Protein AF-A0ABD4LMN1-F1 (afdb_monomer_lite)

Organism: Bacillus cereus (NCBI:txid1396)

Sequence (74 aa):
MDNELKKMAKDLVWIQDKLKEDTLYEWDRDELVKQADKIRMDVVLKGYSVDLFVQYMEEYPTLSVDEYMKWIKN

Radius of gyration: 13.07 Å; chains: 1; bounding box: 30×28×31 Å

Structure (mmCIF, N/CA/C/O backbone):
data_AF-A0ABD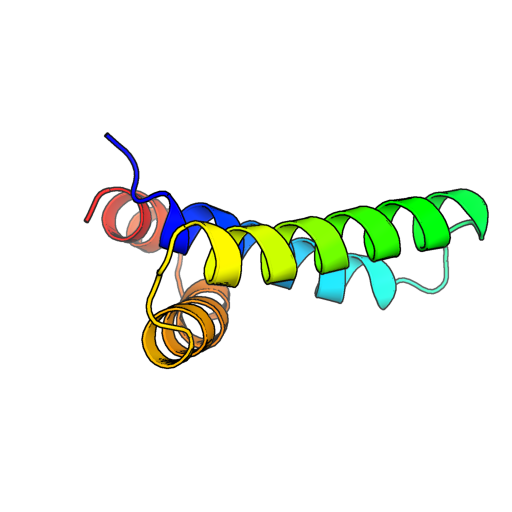4LMN1-F1
#
_entry.id   AF-A0ABD4LMN1-F1
#
loop_
_atom_site.group_PDB
_atom_site.id
_atom_site.type_symbol
_atom_site.label_atom_id
_atom_site.label_alt_id
_atom_site.label_comp_id
_atom_site.label_asym_id
_atom_site.label_entity_id
_atom_site.label_seq_id
_atom_site.pdbx_PDB_ins_code
_atom_site.Cartn_x
_atom_site.Cartn_y
_atom_site.Cartn_z
_atom_site.occupancy
_atom_site.B_iso_or_equiv
_atom_site.auth_seq_id
_atom_site.auth_comp_id
_atom_site.auth_asym_id
_atom_site.auth_atom_id
_atom_site.pdbx_PDB_model_num
ATOM 1 N N . MET A 1 1 ? -3.286 11.603 13.811 1.00 75.25 1 MET A N 1
ATOM 2 C CA . MET A 1 1 ? -2.596 10.302 13.756 1.00 75.25 1 MET A CA 1
ATOM 3 C C . MET A 1 1 ? -3.089 9.647 12.488 1.00 75.25 1 MET A C 1
ATOM 5 O O . MET A 1 1 ? -4.290 9.683 12.267 1.00 75.25 1 MET A O 1
ATOM 9 N N . ASP A 1 2 ? -2.196 9.190 11.622 1.00 85.81 2 ASP A N 1
ATOM 10 C CA . ASP A 1 2 ? -2.618 8.643 10.331 1.00 85.81 2 ASP A CA 1
ATOM 11 C C . ASP A 1 2 ? -3.124 7.207 10.493 1.00 85.81 2 ASP A C 1
ATOM 13 O O . ASP A 1 2 ? -2.612 6.459 11.329 1.00 85.81 2 ASP A O 1
ATOM 17 N N . ASN A 1 3 ? -4.081 6.818 9.660 1.00 94.31 3 ASN A N 1
ATOM 18 C CA . ASN A 1 3 ? -4.667 5.490 9.641 1.00 94.31 3 ASN A CA 1
ATOM 19 C C . ASN A 1 3 ? -3.669 4.467 9.076 1.00 94.31 3 ASN A C 1
ATOM 21 O O . ASN A 1 3 ? -3.287 4.506 7.904 1.00 94.31 3 ASN A O 1
ATOM 25 N N . GLU A 1 4 ? -3.229 3.547 9.930 1.00 95.81 4 GLU A N 1
ATOM 26 C CA . GLU A 1 4 ? -2.197 2.562 9.605 1.00 95.81 4 GLU A CA 1
ATOM 27 C C . GLU A 1 4 ? -2.625 1.592 8.495 1.00 95.81 4 GLU A C 1
ATOM 29 O O . GLU A 1 4 ? -1.822 1.275 7.617 1.00 95.81 4 GLU A O 1
ATOM 34 N N . LEU A 1 5 ? -3.898 1.184 8.464 1.00 96.69 5 LEU A N 1
ATOM 35 C CA . LEU A 1 5 ? -4.409 0.285 7.427 1.00 96.69 5 LEU A CA 1
ATOM 36 C C . LEU A 1 5 ? -4.380 0.948 6.045 1.00 96.69 5 LEU A C 1
ATOM 38 O O . LEU A 1 5 ? -3.971 0.334 5.061 1.00 96.69 5 LEU A O 1
ATOM 42 N N . LYS A 1 6 ? -4.747 2.231 5.991 1.00 97.50 6 LYS A N 1
ATOM 43 C CA . LYS A 1 6 ? -4.684 3.047 4.773 1.00 97.50 6 LYS A CA 1
ATOM 44 C C . LYS A 1 6 ? -3.253 3.259 4.284 1.00 97.50 6 LYS A C 1
ATOM 46 O O . LYS A 1 6 ? -3.010 3.206 3.081 1.00 97.50 6 LYS A O 1
ATOM 51 N N . LYS A 1 7 ? -2.294 3.444 5.201 1.00 96.94 7 LYS A N 1
ATOM 52 C CA . LYS A 1 7 ? -0.861 3.514 4.858 1.00 96.94 7 LYS A CA 1
ATOM 53 C C . LYS A 1 7 ? -0.387 2.235 4.187 1.00 96.94 7 LYS A C 1
ATOM 55 O O . LYS A 1 7 ? 0.176 2.295 3.100 1.00 96.94 7 LYS A O 1
ATOM 60 N N . MET A 1 8 ? -0.685 1.093 4.800 1.00 97.56 8 MET A N 1
ATOM 61 C CA . MET A 1 8 ? -0.330 -0.212 4.249 1.00 97.56 8 MET A CA 1
ATOM 62 C C . MET A 1 8 ? -0.966 -0.447 2.873 1.00 97.56 8 MET A C 1
ATOM 64 O O . MET A 1 8 ? -0.302 -0.973 1.984 1.00 97.56 8 MET A O 1
ATOM 68 N N . ALA A 1 9 ? -2.221 -0.030 2.671 1.00 97.44 9 ALA A N 1
ATOM 69 C CA . ALA A 1 9 ? -2.906 -0.179 1.387 1.00 97.44 9 ALA A CA 1
ATOM 70 C C . ALA A 1 9 ? -2.217 0.654 0.298 1.00 97.44 9 ALA A C 1
ATOM 72 O O . ALA A 1 9 ? -1.870 0.136 -0.763 1.00 97.44 9 ALA A O 1
ATOM 73 N N . LYS A 1 10 ? -1.935 1.927 0.600 1.00 97.31 10 LYS A N 1
ATOM 74 C CA . LYS A 1 10 ? -1.205 2.840 -0.285 1.00 97.31 10 LYS A CA 1
ATOM 75 C C . LYS A 1 10 ? 0.200 2.324 -0.619 1.00 97.31 10 LYS A C 1
ATOM 77 O O . LYS A 1 10 ? 0.616 2.394 -1.775 1.00 97.31 10 LYS A O 1
ATOM 82 N N . ASP A 1 11 ? 0.929 1.795 0.362 1.00 97.56 11 ASP A N 1
ATOM 83 C CA . ASP A 1 11 ? 2.275 1.256 0.145 1.00 97.56 11 ASP A CA 1
ATOM 84 C C . ASP A 1 11 ? 2.239 -0.019 -0.708 1.00 97.56 11 ASP A C 1
ATOM 86 O O . ASP A 1 11 ? 3.056 -0.164 -1.616 1.00 97.56 11 ASP A O 1
ATOM 90 N N . LEU A 1 12 ? 1.255 -0.901 -0.503 1.00 97.88 12 LEU A N 1
ATOM 91 C CA . LEU A 1 12 ? 1.105 -2.102 -1.324 1.00 97.88 12 LEU A CA 1
ATOM 92 C C . LEU A 1 12 ? 0.765 -1.767 -2.782 1.00 97.88 12 LEU A C 1
ATOM 94 O O . LEU A 1 12 ? 1.342 -2.369 -3.685 1.00 97.88 12 LEU A O 1
ATOM 98 N N . VAL A 1 13 ? -0.124 -0.799 -3.024 1.00 97.38 13 VAL A N 1
ATOM 99 C CA . VAL A 1 13 ? -0.434 -0.333 -4.387 1.00 97.38 13 VAL A CA 1
ATOM 100 C C . VAL A 1 13 ? 0.809 0.255 -5.052 1.00 97.38 13 VAL A C 1
ATOM 102 O O . VAL A 1 13 ? 1.129 -0.102 -6.183 1.00 97.38 13 VAL A O 1
ATOM 105 N N . TRP A 1 14 ? 1.564 1.091 -4.335 1.00 96.31 14 TRP A N 1
ATOM 106 C CA . TRP A 1 14 ? 2.806 1.656 -4.861 1.00 96.31 14 TRP A CA 1
ATOM 107 C C . TRP A 1 14 ? 3.826 0.570 -5.235 1.00 96.31 14 TRP A C 1
ATOM 109 O O . TRP A 1 14 ? 4.419 0.633 -6.311 1.00 96.31 14 TRP A O 1
ATOM 119 N N . ILE A 1 15 ? 3.996 -0.457 -4.391 1.00 96.88 15 ILE A N 1
ATOM 120 C CA . ILE A 1 15 ? 4.871 -1.600 -4.691 1.00 96.88 15 ILE A CA 1
ATOM 121 C C . ILE A 1 15 ? 4.385 -2.346 -5.940 1.00 96.88 15 ILE A C 1
ATOM 123 O O . ILE A 1 15 ? 5.192 -2.695 -6.800 1.00 96.88 15 ILE A O 1
ATOM 127 N N . GLN A 1 16 ? 3.076 -2.582 -6.065 1.00 95.38 16 GLN A N 1
ATOM 128 C CA . GLN A 1 16 ? 2.500 -3.250 -7.234 1.00 95.38 16 GLN A CA 1
ATOM 129 C C . GLN A 1 16 ? 2.735 -2.466 -8.523 1.00 95.38 16 GLN A C 1
ATOM 131 O O . GLN A 1 16 ? 3.017 -3.076 -9.552 1.00 95.38 16 GLN A O 1
ATOM 136 N N . ASP A 1 17 ? 2.644 -1.139 -8.479 1.00 94.94 17 ASP A N 1
ATOM 137 C CA 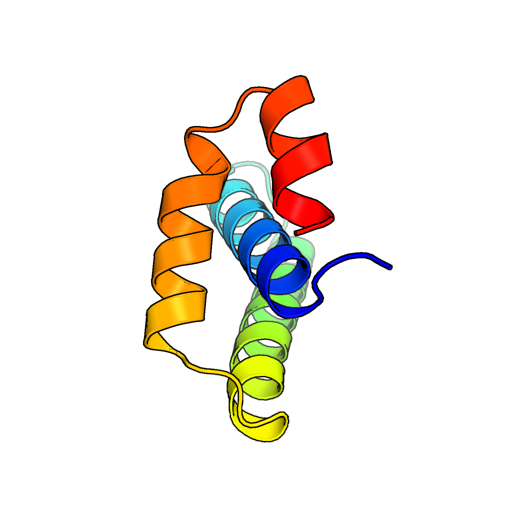. ASP A 1 17 ? 2.943 -0.296 -9.633 1.00 94.94 17 ASP A CA 1
ATOM 138 C C . ASP A 1 17 ? 4.430 -0.304 -9.968 1.00 94.94 17 ASP A C 1
ATOM 140 O O . ASP A 1 17 ? 4.784 -0.439 -11.138 1.00 94.94 17 ASP A O 1
ATOM 144 N N . LYS A 1 18 ? 5.302 -0.276 -8.954 1.00 94.81 18 LYS A N 1
ATOM 145 C CA . LYS A 1 18 ? 6.741 -0.429 -9.162 1.00 94.81 18 LYS A CA 1
ATOM 146 C C . LYS A 1 18 ? 7.080 -1.740 -9.836 1.00 94.81 18 LYS A C 1
ATOM 148 O O . LYS A 1 18 ? 7.751 -1.721 -10.853 1.00 94.81 18 LYS A O 1
ATOM 153 N N . LEU A 1 19 ? 6.556 -2.861 -9.357 1.00 94.31 19 LEU A N 1
ATOM 154 C CA . LEU A 1 19 ? 6.833 -4.183 -9.924 1.00 94.31 19 LEU A CA 1
ATOM 155 C C . LEU A 1 19 ? 6.445 -4.341 -11.410 1.00 94.31 19 LEU A C 1
ATOM 157 O O . LEU A 1 19 ? 6.937 -5.276 -12.052 1.00 94.31 19 LEU A O 1
ATOM 161 N N . LYS A 1 20 ? 5.595 -3.457 -11.956 1.00 93.38 20 LYS A N 1
ATOM 162 C CA . LYS A 1 20 ? 5.244 -3.398 -13.388 1.00 93.38 20 LYS A CA 1
ATOM 163 C C . LYS A 1 20 ? 6.287 -2.660 -14.241 1.00 93.38 20 LYS A C 1
ATOM 165 O O . LYS A 1 20 ? 6.202 -2.730 -15.459 1.00 93.38 20 LYS A O 1
ATOM 170 N N . GLU A 1 21 ? 7.236 -1.941 -13.640 1.00 92.94 21 GLU A N 1
ATOM 171 C CA . GLU A 1 21 ? 8.304 -1.248 -14.366 1.00 92.94 21 GLU A CA 1
ATOM 172 C C . GLU A 1 21 ? 9.299 -2.273 -14.944 1.00 92.94 21 GLU A C 1
ATOM 174 O O . GLU A 1 21 ? 9.930 -3.041 -14.211 1.00 92.94 21 GLU A O 1
ATOM 179 N N . ASP A 1 22 ? 9.475 -2.266 -16.269 1.00 84.44 22 ASP A N 1
ATOM 180 C CA . ASP A 1 22 ? 10.372 -3.192 -16.983 1.00 84.44 22 ASP A CA 1
ATOM 181 C C . ASP A 1 22 ? 11.863 -2.948 -16.688 1.00 84.44 22 ASP A C 1
ATOM 183 O O . ASP A 1 22 ? 12.712 -3.791 -16.966 1.00 84.44 22 ASP A O 1
ATOM 187 N N . THR A 1 23 ? 12.201 -1.790 -16.116 1.00 91.88 23 THR A N 1
ATOM 188 C CA . THR A 1 23 ? 13.581 -1.365 -15.835 1.00 91.88 23 THR A CA 1
ATOM 189 C C . THR A 1 23 ? 14.097 -1.791 -14.461 1.00 91.88 23 THR A C 1
ATOM 191 O O . THR A 1 23 ? 15.208 -1.417 -14.090 1.00 91.88 23 THR A O 1
ATOM 194 N N . LEU A 1 24 ? 13.301 -2.517 -13.673 1.00 90.56 24 LEU A N 1
ATOM 195 C CA . LEU A 1 24 ? 13.703 -2.977 -12.345 1.00 90.56 24 LEU A CA 1
ATOM 196 C C . LEU A 1 24 ? 14.752 -4.081 -12.428 1.00 90.56 24 LEU A C 1
ATOM 198 O O . LEU A 1 24 ? 14.540 -5.108 -13.078 1.00 90.56 24 LEU A O 1
ATOM 202 N N . TYR A 1 25 ? 15.845 -3.901 -11.691 1.00 92.31 25 TYR A N 1
ATOM 203 C CA . TYR A 1 25 ? 16.795 -4.977 -11.459 1.00 92.31 25 TYR A CA 1
ATOM 204 C C . TYR A 1 25 ? 16.153 -6.100 -10.639 1.00 92.31 25 TYR A C 1
ATOM 206 O O . TYR A 1 25 ? 15.244 -5.881 -9.836 1.00 92.31 25 TYR A O 1
ATOM 214 N N . GLU A 1 26 ? 16.656 -7.319 -10.823 1.00 90.81 26 GLU A N 1
ATOM 215 C CA . GLU A 1 26 ? 16.133 -8.515 -10.157 1.00 90.81 26 GLU A CA 1
ATOM 216 C C . GLU A 1 26 ? 16.199 -8.406 -8.625 1.00 90.81 26 GLU A C 1
ATOM 218 O O . GLU A 1 26 ? 15.224 -8.713 -7.945 1.00 90.81 26 GLU A O 1
ATOM 223 N N . TRP A 1 27 ? 17.290 -7.861 -8.075 1.00 91.94 27 TRP A N 1
ATOM 224 C CA . TRP A 1 27 ? 17.420 -7.659 -6.627 1.00 91.94 27 TRP A CA 1
ATOM 225 C C . TRP A 1 27 ? 16.395 -6.659 -6.069 1.00 91.94 27 TRP A C 1
ATOM 227 O O . TRP A 1 27 ? 15.901 -6.843 -4.957 1.00 91.94 27 TRP A O 1
ATOM 237 N N . ASP A 1 28 ? 16.051 -5.618 -6.834 1.00 93.88 28 ASP A N 1
ATOM 238 C CA . ASP A 1 28 ? 15.058 -4.622 -6.424 1.00 93.88 28 ASP A CA 1
ATOM 239 C C . ASP A 1 28 ? 13.656 -5.241 -6.468 1.00 93.88 28 ASP A C 1
ATOM 241 O O . ASP A 1 28 ? 12.835 -5.010 -5.581 1.00 93.88 28 ASP A O 1
ATOM 245 N N . ARG A 1 29 ? 13.395 -6.087 -7.473 1.00 93.69 29 ARG A N 1
ATOM 246 C CA . ARG A 1 29 ? 12.151 -6.852 -7.597 1.00 93.69 29 ARG A CA 1
ATOM 247 C C . ARG A 1 29 ? 11.953 -7.794 -6.409 1.00 93.69 29 ARG A C 1
ATOM 249 O O . ARG A 1 29 ? 10.872 -7.789 -5.823 1.00 93.69 29 ARG A O 1
ATOM 256 N N . ASP A 1 30 ? 12.977 -8.552 -6.026 1.00 95.44 30 ASP A N 1
ATOM 257 C CA . ASP A 1 30 ? 12.916 -9.468 -4.880 1.00 95.44 30 ASP A CA 1
ATOM 258 C C . ASP A 1 30 ? 12.636 -8.737 -3.564 1.00 95.44 30 ASP A C 1
ATOM 260 O O . ASP A 1 30 ? 11.847 -9.200 -2.736 1.00 95.44 30 ASP A O 1
ATOM 264 N N . GLU A 1 31 ? 13.266 -7.580 -3.363 1.00 96.38 31 GLU A N 1
ATOM 265 C CA . GLU A 1 31 ? 13.058 -6.769 -2.167 1.00 96.38 31 GLU A CA 1
ATOM 266 C C . GLU A 1 31 ? 11.634 -6.195 -2.116 1.00 96.38 31 GLU A C 1
ATOM 268 O O . GLU A 1 31 ? 10.962 -6.279 -1.086 1.00 96.38 31 GLU A O 1
ATOM 273 N N . LEU A 1 32 ? 11.120 -5.701 -3.244 1.00 96.94 32 LEU A N 1
ATOM 274 C CA . LEU A 1 32 ? 9.737 -5.236 -3.360 1.00 96.94 32 LEU A CA 1
ATOM 275 C C . LEU A 1 32 ? 8.721 -6.358 -3.095 1.00 96.94 32 LEU A C 1
ATOM 277 O O . LEU A 1 32 ? 7.731 -6.135 -2.397 1.00 96.94 32 LEU A O 1
ATOM 281 N N . VAL A 1 33 ? 8.968 -7.576 -3.588 1.00 96.31 33 VAL A N 1
ATOM 282 C CA . VAL A 1 33 ? 8.109 -8.742 -3.309 1.00 96.31 33 VAL A CA 1
ATOM 283 C C . VAL A 1 33 ? 8.091 -9.066 -1.812 1.00 96.31 33 VAL A C 1
ATOM 285 O O . VAL A 1 33 ? 7.013 -9.223 -1.236 1.00 96.31 33 VAL A O 1
ATOM 288 N N . LYS A 1 34 ? 9.253 -9.076 -1.144 1.00 97.25 34 LYS A N 1
ATOM 289 C CA . LYS A 1 34 ? 9.327 -9.289 0.314 1.00 97.25 34 LYS A CA 1
ATOM 290 C C . LYS A 1 34 ? 8.566 -8.221 1.095 1.00 97.25 34 LYS A C 1
ATOM 292 O O . LYS A 1 34 ? 7.891 -8.540 2.074 1.00 97.25 34 LYS A O 1
ATOM 297 N N . GLN A 1 35 ? 8.653 -6.960 0.673 1.00 97.62 35 GLN A N 1
ATOM 298 C CA . GLN A 1 35 ? 7.904 -5.867 1.294 1.00 97.62 35 GLN A CA 1
ATOM 299 C C . GLN A 1 35 ? 6.392 -6.035 1.103 1.00 97.62 35 GLN A C 1
ATOM 301 O O . GLN A 1 35 ? 5.640 -5.873 2.066 1.00 97.62 35 GLN A O 1
ATOM 306 N N . ALA A 1 36 ? 5.943 -6.423 -0.095 1.00 97.25 36 ALA A N 1
ATOM 307 C CA . ALA A 1 36 ? 4.534 -6.703 -0.363 1.00 97.25 36 ALA A CA 1
ATOM 308 C C . ALA A 1 36 ? 3.990 -7.833 0.527 1.00 97.25 36 ALA A C 1
ATOM 310 O O . ALA A 1 36 ? 2.911 -7.700 1.111 1.00 97.25 36 ALA A O 1
ATOM 311 N N . ASP A 1 37 ? 4.741 -8.924 0.673 1.00 97.50 37 ASP A N 1
ATOM 312 C CA . ASP A 1 37 ? 4.333 -10.058 1.505 1.00 97.50 37 ASP A CA 1
ATOM 313 C C . ASP A 1 37 ? 4.329 -9.710 2.993 1.00 97.50 37 ASP A C 1
ATOM 315 O O . ASP A 1 37 ? 3.402 -10.091 3.713 1.00 97.50 37 ASP A O 1
ATOM 319 N N . LYS A 1 38 ? 5.293 -8.902 3.447 1.00 97.88 38 LYS A N 1
ATOM 320 C CA . LYS A 1 38 ? 5.300 -8.375 4.813 1.00 97.88 38 LYS A CA 1
ATOM 321 C C . LYS A 1 38 ? 4.050 -7.548 5.106 1.00 97.88 38 LYS A C 1
ATOM 323 O O . LYS A 1 38 ? 3.426 -7.761 6.139 1.00 97.88 38 LYS A O 1
ATOM 328 N N . ILE A 1 39 ? 3.654 -6.652 4.199 1.00 97.75 39 ILE A N 1
ATOM 329 C CA . ILE A 1 39 ? 2.437 -5.846 4.370 1.00 97.75 39 ILE A CA 1
ATOM 330 C C . ILE A 1 39 ? 1.206 -6.751 4.492 1.00 97.75 39 ILE A C 1
ATOM 332 O O . ILE A 1 39 ? 0.402 -6.580 5.406 1.00 97.75 39 ILE A O 1
ATOM 336 N N . ARG A 1 40 ? 1.070 -7.749 3.610 1.00 95.56 40 ARG A N 1
ATOM 337 C CA . ARG A 1 40 ? -0.050 -8.705 3.655 1.00 95.56 40 ARG A CA 1
ATOM 338 C C . ARG A 1 40 ? -0.084 -9.483 4.971 1.00 95.56 40 ARG A C 1
ATOM 340 O O . ARG A 1 40 ? -1.153 -9.639 5.556 1.00 95.56 40 ARG A O 1
ATOM 347 N N . MET A 1 41 ? 1.071 -9.942 5.454 1.00 97.06 41 MET A N 1
ATOM 348 C CA . MET A 1 41 ? 1.176 -10.604 6.755 1.00 97.06 41 MET A CA 1
ATOM 349 C C . MET A 1 41 ? 0.814 -9.667 7.906 1.00 97.06 41 MET A C 1
ATOM 351 O O . MET A 1 41 ? 0.063 -10.074 8.786 1.00 97.06 41 MET A O 1
ATOM 355 N N . ASP A 1 42 ? 1.294 -8.423 7.900 1.00 97.50 42 ASP A N 1
ATOM 356 C CA . ASP A 1 42 ? 1.005 -7.447 8.953 1.00 97.50 42 ASP A CA 1
ATOM 357 C C . ASP A 1 42 ? -0.494 -7.125 9.030 1.00 97.50 42 ASP A C 1
ATOM 359 O O . ASP A 1 42 ? -1.030 -7.007 10.133 1.00 97.50 42 ASP A O 1
ATOM 363 N N . VAL A 1 43 ? -1.191 -7.056 7.888 1.00 96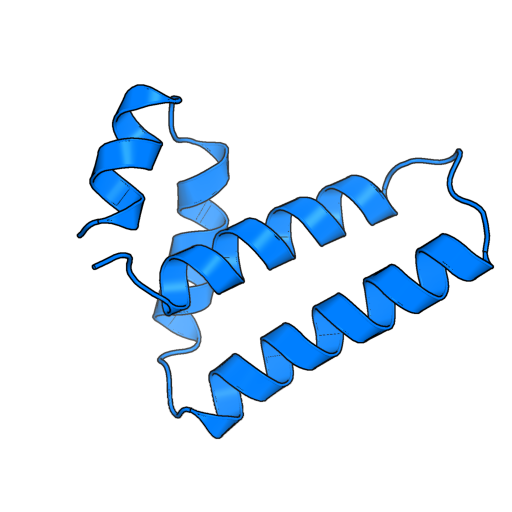.44 43 VAL A N 1
ATO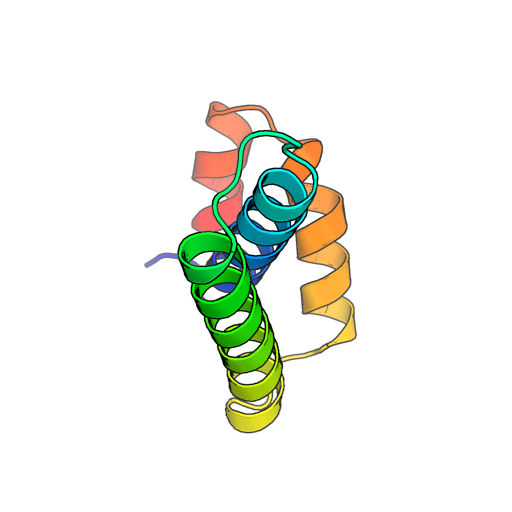M 364 C CA . VAL A 1 43 ? -2.656 -6.893 7.840 1.00 96.44 43 VAL A CA 1
ATOM 365 C C . VAL A 1 43 ? -3.360 -8.021 8.599 1.00 96.44 43 VAL A C 1
ATOM 367 O O . VAL A 1 43 ? -4.227 -7.757 9.434 1.00 96.44 43 VAL A O 1
ATOM 370 N N . VAL A 1 44 ? -2.942 -9.267 8.364 1.00 95.38 44 VAL A N 1
ATOM 371 C CA . VAL A 1 44 ? -3.515 -10.456 9.012 1.00 95.38 44 VAL A CA 1
ATOM 372 C C . VAL A 1 44 ? -3.132 -10.532 10.493 1.00 95.38 44 VAL A C 1
ATOM 374 O O . VAL A 1 44 ? -3.998 -10.716 11.345 1.00 95.38 44 VAL A O 1
ATOM 377 N N . LEU A 1 45 ? -1.848 -10.367 10.822 1.00 96.50 45 LEU A N 1
ATOM 378 C CA . LEU A 1 45 ? -1.324 -10.512 12.185 1.00 96.50 45 LEU A CA 1
ATOM 379 C C . LEU A 1 45 ? -1.872 -9.457 13.147 1.00 96.50 45 LEU A C 1
ATOM 381 O O . LEU A 1 45 ? -2.088 -9.751 14.321 1.00 96.50 45 LEU A O 1
ATOM 385 N N . LYS A 1 46 ? -2.114 -8.237 12.658 1.00 95.62 46 LYS A N 1
ATOM 386 C CA . LYS A 1 46 ? -2.709 -7.153 13.451 1.00 95.62 46 LYS A CA 1
ATOM 387 C C . LYS A 1 46 ? -4.237 -7.241 13.530 1.00 95.62 46 LYS A C 1
ATOM 389 O O . LYS A 1 46 ? -4.851 -6.417 14.201 1.00 95.62 46 LYS A O 1
ATOM 394 N N . GLY A 1 47 ? -4.850 -8.232 12.876 1.00 95.44 47 GLY A N 1
ATOM 395 C CA . GLY A 1 47 ? -6.294 -8.454 12.903 1.00 95.44 47 GLY A CA 1
ATOM 396 C C . GLY A 1 47 ? -7.094 -7.370 12.179 1.00 95.44 47 GLY A C 1
ATOM 397 O O . GLY A 1 47 ? -8.242 -7.116 12.542 1.00 95.44 47 GLY A O 1
ATOM 398 N N . TYR A 1 48 ? -6.502 -6.702 11.184 1.00 96.19 48 TYR A N 1
ATOM 399 C CA . TYR A 1 48 ? -7.236 -5.738 10.373 1.00 96.19 48 TYR A CA 1
ATOM 400 C C . TYR A 1 48 ? -8.226 -6.441 9.437 1.00 96.19 48 TYR A C 1
ATOM 402 O O . TYR A 1 48 ? -8.037 -7.590 9.038 1.00 96.19 48 TYR A O 1
ATOM 410 N N . SER A 1 49 ? -9.287 -5.727 9.055 1.00 96.69 49 SER A N 1
ATOM 411 C CA . SER A 1 49 ? -10.233 -6.220 8.052 1.00 96.69 49 SER A CA 1
ATOM 412 C C . SER A 1 49 ? -9.571 -6.268 6.674 1.00 96.69 49 SER A C 1
ATOM 414 O O . SER A 1 49 ? -9.152 -5.234 6.148 1.00 96.69 49 SER A O 1
ATOM 416 N N . VAL A 1 50 ? -9.504 -7.467 6.092 1.00 95.25 50 VAL A N 1
ATOM 417 C CA . VAL A 1 50 ? -8.986 -7.691 4.734 1.00 95.25 50 VAL A CA 1
ATOM 418 C C . VAL A 1 50 ? -9.875 -7.009 3.695 1.00 95.25 50 VAL A C 1
ATOM 420 O O . VAL A 1 50 ? -9.354 -6.378 2.782 1.00 95.25 50 VAL A O 1
ATOM 423 N N . ASP A 1 51 ? -11.197 -7.054 3.863 1.00 97.25 51 ASP A N 1
ATOM 424 C CA . ASP A 1 51 ? -12.130 -6.408 2.932 1.00 97.25 51 ASP A CA 1
ATOM 425 C C . ASP A 1 51 ? -11.929 -4.889 2.916 1.00 97.25 51 ASP A C 1
ATOM 427 O O . ASP A 1 51 ? -11.839 -4.273 1.856 1.00 97.25 51 ASP A O 1
ATOM 431 N N . LEU A 1 52 ? -11.769 -4.286 4.099 1.00 96.81 52 LEU A N 1
ATOM 432 C CA . LEU A 1 52 ? -11.516 -2.851 4.219 1.00 96.81 52 LEU A CA 1
ATOM 433 C C . LEU A 1 52 ? -10.138 -2.470 3.660 1.00 96.81 52 LEU A C 1
ATOM 435 O O . LEU A 1 52 ? -9.976 -1.409 3.065 1.00 96.81 52 LEU A O 1
ATOM 439 N N . PHE A 1 53 ? -9.143 -3.338 3.838 1.00 97.81 53 PHE A N 1
ATOM 440 C CA . PHE A 1 53 ? -7.823 -3.157 3.247 1.00 97.81 53 PHE A CA 1
ATOM 441 C C . PHE A 1 53 ? -7.884 -3.132 1.716 1.00 97.81 53 PHE A C 1
ATOM 443 O O . PHE A 1 53 ? -7.326 -2.224 1.105 1.00 97.81 53 PHE A O 1
ATOM 450 N N . VAL A 1 54 ? -8.595 -4.086 1.107 1.00 97.25 54 VAL A N 1
ATOM 451 C CA . VAL A 1 54 ? -8.802 -4.140 -0.348 1.00 97.25 54 VAL A CA 1
ATOM 452 C C . VAL A 1 54 ? -9.553 -2.903 -0.832 1.00 97.25 54 VAL A C 1
ATOM 454 O O . VAL A 1 54 ? -9.103 -2.262 -1.777 1.00 97.25 54 VAL A O 1
ATOM 457 N N . GLN A 1 55 ? -10.615 -2.492 -0.134 1.00 97.69 55 GLN A N 1
ATOM 458 C CA . GLN A 1 55 ? -11.335 -1.258 -0.453 1.00 97.69 55 GLN A CA 1
ATOM 459 C C . GLN A 1 55 ? -10.392 -0.043 -0.469 1.00 97.69 55 GLN A C 1
ATOM 461 O O . GLN A 1 55 ? -10.411 0.757 -1.399 1.00 97.69 55 GLN A O 1
ATOM 466 N N . TYR A 1 56 ? -9.506 0.086 0.520 1.00 97.88 56 TYR A N 1
ATOM 467 C CA . TYR A 1 56 ? -8.528 1.175 0.558 1.00 97.88 56 TYR A CA 1
ATOM 468 C C . TYR A 1 56 ? -7.489 1.114 -0.564 1.00 97.88 56 TYR A C 1
ATOM 470 O O . TYR A 1 56 ? -7.033 2.164 -1.022 1.00 97.88 56 TYR A O 1
ATOM 478 N N . MET A 1 57 ? -7.120 -0.084 -1.024 1.00 97.75 57 MET A N 1
ATOM 479 C CA . MET A 1 57 ? -6.257 -0.239 -2.197 1.00 97.75 57 MET A CA 1
ATOM 480 C C . MET A 1 57 ? -6.945 0.241 -3.479 1.00 97.75 57 MET A C 1
ATOM 482 O O . MET A 1 57 ? -6.277 0.794 -4.347 1.00 97.75 57 MET A O 1
ATOM 486 N N . GLU A 1 58 ? -8.259 0.052 -3.597 1.00 97.44 58 GLU A N 1
ATOM 487 C CA . GLU A 1 58 ? -9.053 0.512 -4.742 1.00 97.44 58 GLU A CA 1
ATOM 488 C C . GLU A 1 58 ? -9.336 2.021 -4.687 1.00 97.44 58 GLU A C 1
ATOM 490 O O . GLU A 1 58 ? -9.324 2.691 -5.718 1.00 97.44 58 GLU A O 1
ATOM 495 N N . GLU A 1 59 ? -9.545 2.576 -3.489 1.00 96.69 59 GLU A N 1
ATOM 496 C CA . GLU A 1 59 ? -9.789 4.008 -3.289 1.00 96.69 59 GLU A CA 1
ATOM 497 C C . GLU A 1 59 ? -8.543 4.851 -3.580 1.00 96.69 59 GLU A C 1
ATOM 499 O O . GLU A 1 59 ? -8.643 5.865 -4.270 1.00 96.69 59 GLU A O 1
ATOM 504 N N . TYR A 1 60 ? -7.369 4.444 -3.082 1.00 96.12 60 TYR A N 1
ATOM 505 C CA . TYR A 1 60 ? -6.145 5.255 -3.129 1.00 96.12 60 TYR A CA 1
ATOM 506 C C . TYR A 1 60 ? -5.792 5.806 -4.530 1.00 96.12 60 TYR A C 1
ATOM 508 O O . TYR A 1 60 ? -5.563 7.014 -4.630 1.00 96.12 60 TYR A O 1
ATOM 516 N N . PRO A 1 61 ? -5.797 5.005 -5.616 1.00 95.94 61 PRO A N 1
ATOM 517 C CA . PRO A 1 61 ? -5.497 5.485 -6.969 1.00 95.94 61 PRO A CA 1
ATOM 518 C C . PRO A 1 61 ? -6.451 6.559 -7.502 1.00 95.94 61 PRO A C 1
ATOM 520 O O . PRO A 1 61 ? -6.110 7.254 -8.456 1.00 95.94 61 PRO A O 1
ATOM 523 N N . THR A 1 62 ? -7.652 6.675 -6.927 1.00 96.56 62 THR A N 1
ATOM 524 C CA . THR A 1 62 ? -8.681 7.629 -7.371 1.00 96.56 62 THR A CA 1
ATOM 525 C C . THR A 1 62 ? -8.578 8.994 -6.693 1.00 96.56 62 THR A C 1
ATOM 527 O O . THR A 1 62 ? -9.244 9.935 -7.119 1.00 96.56 62 THR A O 1
ATOM 530 N N . LEU A 1 63 ? -7.746 9.117 -5.655 1.00 95.06 63 LEU A N 1
ATOM 531 C CA . LEU A 1 63 ? -7.648 10.327 -4.846 1.00 95.06 63 LEU A CA 1
ATOM 532 C C . LEU A 1 63 ? -6.707 11.349 -5.486 1.00 95.06 63 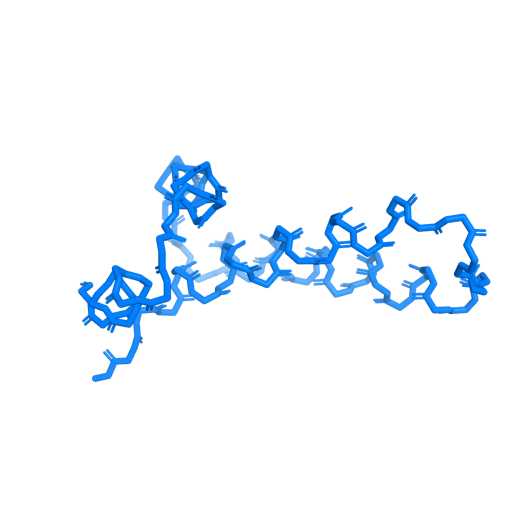LEU A C 1
ATOM 534 O O . LEU A 1 63 ? -5.574 11.044 -5.862 1.00 95.06 63 LEU A O 1
ATOM 538 N N . SER A 1 64 ? -7.132 12.610 -5.503 1.00 96.12 64 SER A N 1
ATOM 539 C CA . SER A 1 64 ? -6.209 13.734 -5.657 1.00 96.12 64 SER A CA 1
ATOM 540 C C . SER A 1 64 ? -5.302 13.885 -4.427 1.00 96.12 64 SER A C 1
ATOM 542 O O . SER A 1 64 ? -5.555 13.328 -3.356 1.00 96.12 64 SER A O 1
ATOM 544 N N . VAL A 1 65 ? -4.246 14.696 -4.549 1.00 92.19 65 VAL A N 1
ATOM 545 C CA . VAL A 1 65 ? -3.309 14.967 -3.442 1.00 92.19 65 VAL A CA 1
ATOM 546 C C . VAL A 1 65 ? -4.034 15.509 -2.201 1.00 92.19 65 VAL A C 1
ATOM 548 O O . VAL A 1 65 ? -3.769 15.063 -1.084 1.00 92.19 65 VAL A O 1
ATOM 551 N N . ASP A 1 66 ? -4.985 16.427 -2.383 1.00 94.44 66 ASP A N 1
ATOM 552 C CA . ASP A 1 66 ? -5.736 17.027 -1.275 1.00 94.44 66 ASP A CA 1
ATOM 553 C C . ASP A 1 66 ? -6.702 16.033 -0.618 1.00 94.44 66 ASP A C 1
ATOM 555 O O . ASP A 1 66 ? -6.873 16.031 0.607 1.00 94.44 66 ASP A O 1
ATOM 559 N N . GLU A 1 67 ? -7.329 15.167 -1.416 1.00 96.12 67 GLU A N 1
ATOM 560 C CA . GLU A 1 67 ? -8.214 14.111 -0.921 1.00 96.12 67 GLU A CA 1
ATOM 561 C C . GLU A 1 67 ? -7.430 13.048 -0.161 1.00 96.12 67 GLU A C 1
ATOM 563 O O . GLU A 1 67 ? -7.848 12.662 0.929 1.00 96.12 67 GLU A O 1
ATOM 568 N N . TYR A 1 68 ? -6.254 12.660 -0.657 1.00 94.44 68 TYR A N 1
ATOM 569 C CA . TYR A 1 68 ? -5.347 11.750 0.036 1.00 94.44 68 TYR A CA 1
ATOM 570 C C . TYR A 1 68 ? -4.991 12.259 1.438 1.00 94.44 68 TYR A C 1
ATOM 572 O O . TYR A 1 68 ? -5.079 11.512 2.414 1.00 94.44 68 TYR A O 1
ATOM 580 N N . MET A 1 69 ? -4.653 13.546 1.572 1.00 93.62 69 MET A N 1
ATOM 581 C CA . MET A 1 69 ? -4.259 14.129 2.861 1.00 93.62 69 MET A CA 1
ATOM 582 C C . MET A 1 69 ? -5.381 14.101 3.905 1.00 93.62 69 MET A C 1
ATOM 584 O O . MET A 1 69 ? -5.098 14.065 5.105 1.00 93.62 69 MET A O 1
ATOM 588 N N . LYS A 1 70 ? -6.645 14.117 3.468 1.00 95.00 70 LYS A N 1
ATOM 589 C CA . LYS A 1 70 ? -7.813 13.926 4.341 1.00 95.00 70 LYS A CA 1
ATOM 590 C C . LYS A 1 70 ? -8.067 12.443 4.587 1.00 95.00 70 LYS A C 1
ATOM 592 O O . LYS A 1 70 ? -8.242 12.030 5.728 1.00 95.00 70 LYS A O 1
ATOM 597 N N . TRP A 1 71 ? -8.038 11.646 3.526 1.00 95.38 71 TRP A N 1
ATOM 598 C CA . TRP A 1 71 ? -8.295 10.215 3.553 1.00 95.38 71 TRP A CA 1
ATOM 599 C C . TRP A 1 71 ? -7.356 9.483 4.507 1.00 95.38 71 TRP A C 1
ATOM 601 O O . TRP A 1 71 ? -7.837 8.714 5.330 1.00 95.38 71 TRP A O 1
ATOM 611 N N . ILE A 1 72 ? -6.053 9.775 4.479 1.00 94.56 72 ILE A N 1
ATOM 612 C CA . ILE A 1 72 ? -5.049 9.102 5.315 1.00 94.56 72 ILE A CA 1
ATOM 613 C C . ILE A 1 72 ? -5.177 9.437 6.810 1.00 94.56 72 ILE A C 1
ATOM 615 O O . ILE A 1 72 ? -4.661 8.706 7.652 1.00 94.56 72 ILE A O 1
ATOM 619 N N . LYS A 1 73 ? -5.848 10.543 7.153 1.00 92.69 73 LYS A N 1
ATOM 620 C CA . LYS A 1 73 ? -6.041 11.007 8.538 1.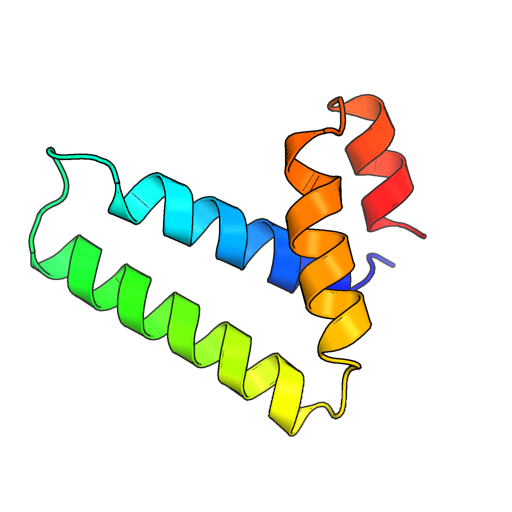00 92.69 73 LYS A CA 1
ATOM 621 C C . LYS A 1 73 ? -7.352 10.534 9.165 1.00 92.69 73 LYS A C 1
ATOM 623 O O . LYS A 1 73 ? -7.471 10.604 10.386 1.00 92.69 73 LYS A O 1
ATOM 628 N N . ASN A 1 74 ? -8.304 10.105 8.338 1.00 84.94 74 ASN A N 1
ATOM 629 C CA . ASN A 1 74 ? -9.599 9.558 8.750 1.00 84.94 74 ASN A CA 1
ATOM 630 C C . ASN A 1 74 ? -9.499 8.050 9.000 1.00 84.94 74 ASN A C 1
ATOM 632 O O . ASN A 1 74 ? -10.131 7.569 9.954 1.00 84.94 74 ASN A O 1
#

pLDDT: mean 95.05, std 3.61, range [75.25, 97.88]

Secondary structure (DSSP, 8-state):
---HHHHHHHHHHHHHHHHT-TT--HHHHHHHHHHHHHHHHHHHHTT--HHHHHHHHHHGGG--HHHHHHHTT-

Foldseek 3Di:
DFDPLLVLLLLLLVLVVVLPDPPDDPVNNVVSVVSNVVSVVCCVVVPHDPVVSVVSNVVVVVDDPVRVVVNRRD